Protein AF-A0A914BVE3-F1 (afdb_monomer_lite)

Radius of gyration: 14.58 Å; chains: 1; bounding box: 36×38×39 Å

Organism: NCBI:txid290746

Foldseek 3Di:
DDADDPVPDDDQPLPDAPVQQCVVCVVVVNHAFAADDQDVVLDWFKWFLDDPVRFTKGWKWKAFAPCVVFTTGIHIAGEDAVHQAWEDAPVVQCSHPNPDDDRPQWGWMDISDNPLTGIYGQDDDNQNRHTYDYNNSLVSQQWDWADCDPVRRMIITGHD

Secondary structure (DSSP, 8-state):
-PPPPGGG-----TT--HHHHHHHHHHHT--TT-B----SS---EEEEEETTTTEEEEEEEEEETT-TTS-EEEEEEEEETT-SSEEE-HHHHHHHH-TTSPPPSEEEEEESSTT-EEEEEEP-GGGTT--EEEHHHHHHTTEEEEEEETTTTEEEEEE-

Sequence (160 aa):
MDALPAFKHDVMLTDITEEGLAQLGVLTDVQNLSPAIFESPCFPVSGVIYGPNNRLMICLNCQRAKKPTMPLVKVWFLVDTGSNCTFLAEHTMDSLFGSGNAPPSIVHIAIQNPTSVIECNLSHSHFAQANVLGMKALLDLEVSIEGINGKEKTFKLVNQ

pLDDT: mean 93.8, std 6.22, range [61.56, 98.62]

Structure (mmCIF, N/CA/C/O backbone):
data_AF-A0A914BVE3-F1
#
_entry.id   AF-A0A914BVE3-F1
#
loop_
_atom_site.group_PDB
_atom_site.id
_atom_site.type_symbol
_atom_site.label_atom_id
_atom_site.label_alt_id
_atom_site.label_comp_id
_atom_site.label_asym_id
_atom_site.label_entity_id
_atom_site.label_seq_id
_atom_site.pdbx_PDB_ins_code
_atom_site.Cartn_x
_atom_site.Cartn_y
_atom_site.Cartn_z
_atom_site.occupancy
_atom_site.B_iso_or_equiv
_atom_site.auth_seq_id
_atom_site.auth_comp_id
_atom_site.auth_asym_id
_atom_site.auth_atom_id
_atom_site.pdbx_PDB_model_num
ATOM 1 N N . MET A 1 1 ? 9.155 -23.408 8.409 1.00 61.56 1 MET A N 1
ATOM 2 C CA . MET A 1 1 ? 8.123 -23.125 7.393 1.00 61.56 1 MET A CA 1
ATOM 3 C C . MET A 1 1 ? 8.657 -21.983 6.567 1.00 61.56 1 MET A C 1
ATOM 5 O O . MET A 1 1 ? 9.075 -20.999 7.166 1.00 61.56 1 MET A O 1
ATOM 9 N N . ASP A 1 2 ? 8.692 -22.137 5.249 1.00 76.62 2 ASP A N 1
ATOM 10 C CA . ASP A 1 2 ? 9.191 -21.094 4.353 1.00 76.62 2 ASP A CA 1
ATOM 11 C C . ASP A 1 2 ? 8.034 -20.182 3.944 1.00 76.62 2 ASP A C 1
ATOM 13 O O . ASP A 1 2 ? 6.914 -20.654 3.730 1.00 76.62 2 ASP A O 1
ATOM 17 N N . ALA A 1 3 ? 8.294 -18.878 3.850 1.00 82.50 3 ALA A N 1
ATOM 18 C CA . ALA A 1 3 ? 7.312 -17.944 3.320 1.00 82.50 3 ALA A CA 1
ATOM 19 C C . ALA A 1 3 ? 7.015 -18.281 1.851 1.00 82.50 3 ALA A C 1
ATOM 21 O O . ALA A 1 3 ? 7.912 -18.641 1.084 1.00 82.50 3 ALA A O 1
ATOM 22 N N . LEU A 1 4 ? 5.749 -18.154 1.452 1.00 87.44 4 LEU A N 1
ATOM 23 C CA . LEU A 1 4 ? 5.350 -18.347 0.063 1.00 87.44 4 LEU A CA 1
ATOM 24 C C . LEU A 1 4 ? 6.092 -17.316 -0.816 1.00 87.44 4 LEU A C 1
ATOM 26 O O . LEU A 1 4 ? 6.160 -16.146 -0.444 1.00 87.44 4 LEU A O 1
ATOM 30 N N . PRO A 1 5 ? 6.675 -17.693 -1.965 1.00 89.75 5 PRO A N 1
ATOM 31 C CA . PRO A 1 5 ? 7.281 -16.710 -2.855 1.00 89.75 5 PRO A CA 1
ATOM 32 C C . PRO A 1 5 ? 6.200 -15.844 -3.521 1.00 89.75 5 PRO A C 1
ATOM 34 O O . PRO A 1 5 ? 5.062 -16.289 -3.695 1.00 89.75 5 PRO A O 1
ATOM 37 N N . ALA A 1 6 ? 6.557 -14.623 -3.931 1.00 91.38 6 ALA A N 1
ATOM 38 C CA . ALA A 1 6 ? 5.612 -13.645 -4.482 1.00 91.38 6 ALA A CA 1
ATOM 39 C C . ALA A 1 6 ? 4.777 -14.204 -5.648 1.00 91.38 6 ALA A C 1
ATOM 41 O O . ALA A 1 6 ? 3.559 -14.167 -5.584 1.00 91.38 6 ALA A O 1
ATOM 42 N N . PHE A 1 7 ? 5.406 -14.851 -6.636 1.00 90.00 7 PHE A N 1
ATOM 43 C CA . PHE A 1 7 ? 4.722 -15.398 -7.821 1.00 90.00 7 PHE A CA 1
ATOM 44 C C . PHE A 1 7 ? 3.710 -16.526 -7.537 1.00 90.00 7 PHE A C 1
ATOM 46 O O . PHE A 1 7 ? 2.981 -16.935 -8.438 1.00 90.00 7 PHE A O 1
ATOM 53 N N . LYS A 1 8 ? 3.699 -17.084 -6.318 1.00 91.38 8 LYS A N 1
ATOM 54 C CA . LYS A 1 8 ? 2.715 -18.089 -5.886 1.00 91.38 8 LYS A CA 1
ATOM 55 C C . LYS A 1 8 ? 1.604 -17.500 -5.015 1.00 91.38 8 LYS A C 1
ATOM 57 O O . LYS A 1 8 ? 0.695 -18.246 -4.663 1.00 91.38 8 LYS A O 1
ATOM 62 N N . HIS A 1 9 ? 1.680 -16.224 -4.637 1.00 90.44 9 HIS A N 1
ATOM 63 C CA . HIS A 1 9 ? 0.599 -15.577 -3.899 1.00 90.44 9 HIS A CA 1
ATOM 64 C C . HIS A 1 9 ? -0.605 -15.383 -4.814 1.00 90.44 9 HIS A C 1
ATOM 66 O O . HIS A 1 9 ? -0.478 -14.888 -5.926 1.00 90.44 9 HIS A O 1
ATOM 72 N N . ASP A 1 10 ? -1.786 -15.746 -4.339 1.00 90.38 10 ASP A N 1
ATOM 73 C CA . ASP A 1 10 ? -3.030 -15.448 -5.034 1.00 90.38 10 ASP A CA 1
ATOM 74 C C . ASP A 1 10 ? -4.075 -15.062 -3.994 1.00 90.38 10 ASP A C 1
ATOM 76 O O . ASP A 1 10 ? -4.692 -15.913 -3.350 1.00 90.38 10 ASP A O 1
ATOM 80 N N . VAL A 1 11 ? -4.189 -13.756 -3.759 1.00 87.81 11 VAL A N 1
ATOM 81 C CA . VAL A 1 11 ? -5.161 -13.198 -2.822 1.00 87.81 11 VAL A CA 1
ATOM 82 C C . VAL A 1 11 ? -6.422 -12.864 -3.607 1.00 87.81 11 VAL A C 1
ATOM 84 O O . VAL A 1 11 ? -6.379 -12.116 -4.582 1.00 87.81 11 VAL A O 1
ATOM 87 N N . MET A 1 12 ? -7.562 -13.403 -3.178 1.00 91.06 12 MET A N 1
ATOM 88 C CA . MET A 1 12 ? -8.850 -13.126 -3.813 1.00 91.06 12 MET A CA 1
ATOM 89 C C . MET A 1 12 ? -9.333 -11.712 -3.437 1.00 91.06 12 MET A C 1
ATOM 91 O O . MET A 1 12 ? -10.023 -11.529 -2.428 1.00 91.06 12 MET A O 1
ATOM 95 N N . LEU A 1 13 ? -8.943 -10.708 -4.232 1.00 89.50 13 LEU A N 1
ATOM 96 C CA . LEU A 1 13 ? -9.254 -9.283 -4.038 1.00 89.50 13 LEU A CA 1
ATOM 97 C C . LEU A 1 13 ? -9.992 -8.703 -5.248 1.00 89.50 13 LEU A C 1
ATOM 99 O O . LEU A 1 13 ? -9.570 -7.725 -5.858 1.00 89.50 13 LEU A O 1
ATOM 103 N N . THR A 1 14 ? -11.136 -9.292 -5.586 1.00 86.38 14 THR A N 1
ATOM 104 C CA . THR A 1 14 ? -11.976 -8.818 -6.697 1.00 86.38 14 THR A CA 1
ATOM 105 C C . THR A 1 14 ? -12.776 -7.556 -6.355 1.00 86.38 14 THR A C 1
ATOM 107 O O . THR A 1 14 ? -13.443 -6.998 -7.218 1.00 86.38 14 THR A O 1
ATOM 110 N N . ASP A 1 15 ? -12.765 -7.136 -5.088 1.00 88.62 15 ASP A N 1
ATOM 111 C CA . ASP A 1 15 ? -13.504 -5.989 -4.555 1.00 88.62 15 ASP A CA 1
ATOM 112 C C . ASP A 1 15 ? -12.679 -4.696 -4.472 1.00 88.62 15 ASP A C 1
ATOM 114 O O . ASP A 1 15 ? -13.245 -3.634 -4.218 1.00 88.62 15 ASP A O 1
ATOM 118 N N . ILE A 1 16 ? -11.363 -4.766 -4.695 1.00 91.62 16 ILE A N 1
ATOM 119 C CA . ILE A 1 16 ? -10.488 -3.593 -4.778 1.00 91.62 16 ILE A CA 1
ATOM 120 C C . ILE A 1 16 ? -10.211 -3.302 -6.251 1.00 91.62 16 ILE A C 1
ATOM 122 O O . ILE A 1 16 ? -9.344 -3.913 -6.874 1.00 91.62 16 ILE A O 1
ATOM 126 N N . THR A 1 17 ? -10.980 -2.369 -6.801 1.00 89.69 17 THR A N 1
ATOM 127 C CA . THR A 1 17 ? -10.907 -1.939 -8.202 1.00 89.69 17 THR A CA 1
ATOM 128 C C . THR A 1 17 ? -10.495 -0.475 -8.293 1.00 89.69 17 THR A C 1
ATOM 130 O O . THR A 1 17 ? -10.552 0.261 -7.306 1.00 89.69 17 THR A O 1
ATOM 133 N N . GLU A 1 18 ? -10.135 -0.011 -9.488 1.00 87.69 18 GLU A N 1
ATOM 134 C CA . GLU A 1 18 ? -9.854 1.412 -9.726 1.00 87.69 18 GLU A CA 1
ATOM 135 C C . GLU A 1 18 ? -11.050 2.310 -9.377 1.00 87.69 18 GLU A C 1
ATOM 137 O O . GLU A 1 18 ? -10.876 3.367 -8.770 1.00 87.69 18 GLU A O 1
ATOM 142 N N . GLU A 1 19 ? -12.271 1.863 -9.681 1.00 90.31 19 GLU A N 1
ATOM 143 C CA . GLU A 1 19 ? -13.495 2.566 -9.290 1.00 90.31 19 GLU A CA 1
ATOM 144 C C . GLU A 1 19 ? -13.642 2.625 -7.763 1.00 90.31 19 GLU A C 1
ATOM 146 O O . GLU A 1 19 ? -13.931 3.687 -7.210 1.00 90.31 19 GLU A O 1
ATOM 151 N N . GLY A 1 20 ? -13.378 1.515 -7.064 1.00 91.81 20 GLY A N 1
ATOM 152 C CA . GLY A 1 20 ? -13.388 1.474 -5.602 1.00 91.81 20 GLY A CA 1
ATOM 153 C C . GLY A 1 20 ? -12.351 2.417 -4.985 1.00 91.81 20 GLY A C 1
ATOM 154 O O . GLY A 1 20 ? -12.658 3.147 -4.045 1.00 91.81 20 GLY A O 1
ATOM 155 N N . LEU A 1 21 ? -11.141 2.479 -5.550 1.00 91.81 21 LEU A N 1
ATOM 156 C CA . LEU A 1 21 ? -10.101 3.420 -5.121 1.00 91.81 21 LEU A CA 1
ATOM 157 C C . LEU A 1 21 ? -10.498 4.881 -5.383 1.00 91.81 21 LEU A C 1
ATOM 159 O O . LEU A 1 21 ? -10.219 5.747 -4.553 1.00 91.81 21 LEU A O 1
ATOM 163 N N . ALA A 1 22 ? -11.179 5.169 -6.494 1.00 91.75 22 ALA A N 1
ATOM 164 C CA . ALA A 1 22 ? -11.701 6.503 -6.778 1.00 91.75 22 ALA A CA 1
ATOM 165 C C . ALA A 1 22 ? -12.790 6.914 -5.770 1.00 91.75 22 ALA A C 1
ATOM 167 O O . ALA A 1 22 ? -12.738 8.013 -5.217 1.00 91.75 22 ALA A O 1
ATOM 168 N N . GLN A 1 23 ? -13.734 6.017 -5.468 1.00 93.81 23 GLN A N 1
ATOM 169 C CA . GLN A 1 23 ? -14.769 6.244 -4.453 1.00 93.81 23 GLN A CA 1
ATOM 170 C C . GLN A 1 23 ? -14.167 6.432 -3.054 1.00 93.81 23 GLN A C 1
ATOM 172 O O . GLN A 1 23 ? -14.587 7.322 -2.313 1.00 93.81 23 GLN A O 1
ATOM 177 N N . LEU A 1 24 ? -13.160 5.628 -2.702 1.00 94.25 24 LEU A N 1
ATOM 178 C CA . LEU A 1 24 ? -12.403 5.774 -1.461 1.00 94.25 24 LEU A CA 1
ATOM 179 C C . LEU A 1 24 ? -11.734 7.148 -1.372 1.00 94.25 24 LEU A C 1
ATOM 181 O O . LEU A 1 24 ? -11.771 7.782 -0.317 1.00 94.25 24 LEU A O 1
ATOM 185 N N . GLY A 1 25 ? -11.181 7.634 -2.485 1.00 93.62 25 GLY A N 1
ATOM 186 C CA . GLY A 1 25 ? -10.587 8.962 -2.553 1.00 93.62 25 GLY A CA 1
ATOM 187 C C . GLY A 1 25 ? -11.593 10.083 -2.310 1.00 93.62 25 GLY A C 1
ATOM 188 O O . GLY A 1 25 ? -11.289 11.004 -1.561 1.00 93.62 25 GLY A O 1
ATOM 189 N N . VAL A 1 26 ? -12.812 9.973 -2.847 1.00 93.94 26 VAL A N 1
ATOM 190 C CA . VAL A 1 26 ? -13.901 10.927 -2.560 1.00 93.94 26 VAL A CA 1
ATOM 191 C C . VAL A 1 26 ? -14.318 10.873 -1.089 1.00 93.94 26 VAL A C 1
ATOM 193 O O . VAL A 1 26 ? -14.507 11.911 -0.465 1.00 93.94 26 VAL A O 1
ATOM 196 N N . LEU A 1 27 ? -14.446 9.671 -0.518 1.00 92.94 27 LEU A N 1
ATOM 197 C CA . LEU A 1 27 ? -14.868 9.484 0.874 1.00 92.94 27 LEU A CA 1
ATOM 198 C C . LEU A 1 27 ? -13.869 10.074 1.880 1.00 92.94 27 LEU A C 1
ATOM 200 O O . LEU A 1 27 ? -14.266 10.546 2.942 1.00 92.94 27 LEU A O 1
ATOM 204 N N . THR A 1 28 ? -12.580 9.993 1.563 1.00 94.06 28 THR A N 1
ATOM 205 C CA . THR A 1 28 ? -11.484 10.367 2.469 1.00 94.06 28 THR A CA 1
ATOM 206 C C . THR A 1 28 ? -10.874 11.728 2.162 1.00 94.06 28 THR A C 1
ATOM 208 O O . THR A 1 28 ? -10.030 12.177 2.930 1.00 94.06 28 THR A O 1
ATOM 211 N N . ASP A 1 29 ? -11.286 12.368 1.065 1.00 95.88 29 ASP A N 1
ATOM 212 C CA . ASP A 1 29 ? -10.631 13.551 0.490 1.00 95.88 29 ASP A CA 1
ATOM 213 C C . ASP A 1 29 ? -9.140 13.309 0.166 1.00 95.88 29 ASP A C 1
ATOM 215 O O . ASP A 1 29 ? -8.288 14.193 0.253 1.00 95.88 29 ASP A O 1
ATOM 219 N N . VAL A 1 30 ? -8.798 12.064 -0.191 1.00 95.56 30 VAL A N 1
ATOM 220 C CA . VAL A 1 30 ? -7.431 11.640 -0.520 1.00 95.56 30 VAL A CA 1
ATOM 221 C C . VAL A 1 30 ? -7.427 10.816 -1.802 1.00 95.56 30 VAL A C 1
ATOM 223 O O . VAL A 1 30 ? -7.582 9.592 -1.800 1.00 95.56 30 VAL A O 1
ATOM 226 N N . GLN A 1 31 ? -7.213 11.494 -2.924 1.00 96.19 31 GLN A N 1
ATOM 227 C CA . GLN A 1 31 ? -7.170 10.858 -4.235 1.00 96.19 31 GLN A CA 1
ATOM 228 C C . GLN A 1 31 ? -5.957 9.918 -4.376 1.00 96.19 31 GLN A C 1
ATOM 230 O O . GLN A 1 31 ? -4.820 10.290 -4.084 1.00 96.19 31 GLN A O 1
ATOM 235 N N . ASN A 1 32 ? -6.195 8.697 -4.867 1.00 96.75 32 ASN A N 1
ATOM 236 C CA . ASN A 1 32 ? -5.120 7.759 -5.194 1.00 96.75 32 ASN A CA 1
ATOM 237 C C . ASN A 1 32 ? -4.205 8.337 -6.288 1.00 96.75 32 ASN A C 1
ATOM 239 O O . ASN A 1 32 ? -4.684 8.943 -7.244 1.00 96.75 32 ASN A O 1
ATOM 243 N N . LEU A 1 33 ? -2.899 8.113 -6.157 1.00 96.50 33 LEU A N 1
ATOM 244 C CA . LEU A 1 33 ? -1.831 8.586 -7.047 1.00 96.50 33 LEU A CA 1
ATOM 245 C C . LEU A 1 33 ? -1.699 10.112 -7.162 1.00 96.50 33 LEU A C 1
ATOM 247 O O . LEU A 1 33 ? -0.988 10.606 -8.039 1.00 96.50 33 LEU A O 1
ATOM 251 N N . SER A 1 34 ? -2.326 10.881 -6.268 1.00 96.81 34 SER A N 1
ATOM 252 C CA . SER A 1 34 ? -2.123 12.329 -6.223 1.00 96.81 34 SER A CA 1
ATOM 253 C C . SER A 1 34 ? -0.693 12.676 -5.784 1.00 96.81 34 SER A C 1
ATOM 255 O O . SER A 1 34 ? -0.058 11.878 -5.086 1.00 96.81 34 SER A O 1
ATOM 257 N N . PRO A 1 35 ? -0.187 13.884 -6.095 1.00 97.50 35 PRO A N 1
ATOM 258 C CA . PRO A 1 35 ? 1.080 14.361 -5.551 1.00 97.50 35 PRO A CA 1
ATOM 259 C C . PRO A 1 35 ? 1.118 14.289 -4.019 1.00 97.50 35 PRO A C 1
ATOM 261 O O . PRO A 1 35 ? 0.102 14.489 -3.345 1.00 97.50 35 PRO A O 1
ATOM 264 N N . ALA A 1 36 ? 2.299 14.027 -3.468 1.00 97.25 36 ALA A N 1
ATOM 265 C CA . ALA A 1 36 ? 2.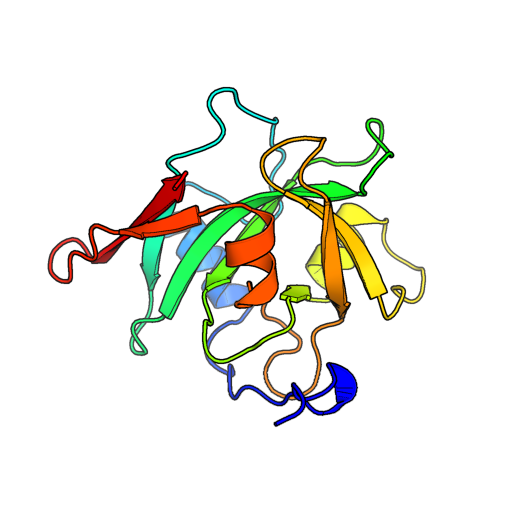539 14.023 -2.031 1.00 97.25 36 ALA A CA 1
ATOM 266 C C . ALA A 1 36 ? 3.884 14.671 -1.675 1.00 97.25 36 ALA A C 1
ATOM 268 O O . ALA A 1 36 ? 4.662 15.073 -2.543 1.00 97.25 36 ALA A O 1
ATOM 269 N N . ILE A 1 37 ? 4.154 14.740 -0.371 1.00 96.38 37 ILE A N 1
ATOM 270 C CA . ILE A 1 37 ? 5.449 15.077 0.227 1.00 96.38 37 ILE A CA 1
ATOM 271 C C . ILE A 1 37 ? 5.765 14.059 1.329 1.00 96.38 37 ILE A C 1
ATOM 273 O O . ILE A 1 37 ? 4.850 13.459 1.888 1.00 96.38 37 ILE A O 1
ATOM 277 N N . PHE A 1 38 ? 7.042 13.858 1.656 1.00 96.25 38 PHE A N 1
ATOM 278 C CA . PHE A 1 38 ? 7.391 13.163 2.897 1.00 96.25 38 PHE A CA 1
ATOM 279 C C . PHE A 1 38 ? 7.189 14.109 4.084 1.00 96.25 38 PHE A C 1
ATOM 281 O O . PHE A 1 38 ? 7.642 15.253 4.051 1.00 96.25 38 PHE A O 1
ATOM 288 N N . GLU A 1 39 ? 6.510 13.623 5.119 1.00 9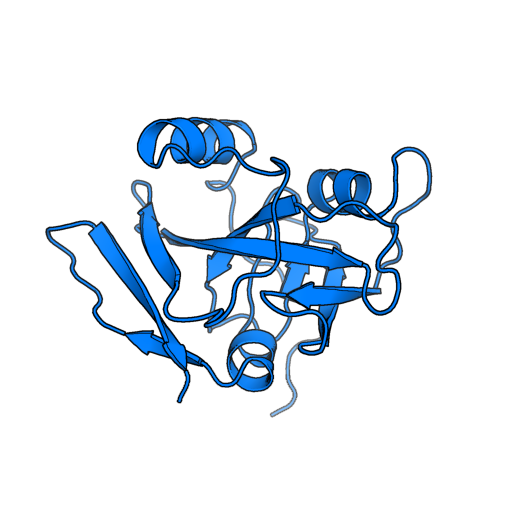2.56 39 GLU A N 1
ATOM 289 C CA . GLU A 1 39 ? 6.185 14.383 6.328 1.00 92.56 39 GLU A CA 1
ATOM 290 C C . GLU A 1 39 ? 7.094 13.960 7.491 1.00 92.56 39 GLU A C 1
ATOM 292 O O . GLU A 1 39 ? 7.649 12.859 7.503 1.00 92.56 39 GLU A O 1
ATOM 297 N N . SER A 1 40 ? 7.272 14.847 8.472 1.00 92.75 40 SER A N 1
ATOM 298 C CA . SER A 1 40 ? 7.996 14.551 9.711 1.00 92.75 40 SER A CA 1
ATOM 299 C C . SER A 1 40 ? 7.221 15.128 10.904 1.00 92.75 40 SER A C 1
ATOM 301 O O . SER A 1 40 ? 7.077 16.352 10.977 1.00 92.75 40 SER A O 1
ATOM 303 N N . PRO A 1 41 ? 6.710 14.288 11.826 1.00 92.88 41 PRO A N 1
ATOM 304 C CA . PRO A 1 41 ? 6.836 12.827 11.841 1.00 92.88 41 PRO A CA 1
ATOM 305 C C . PRO A 1 41 ? 6.022 12.157 10.717 1.00 92.88 41 PRO A C 1
ATOM 307 O O . PRO A 1 41 ? 4.992 12.674 10.302 1.00 92.88 41 PRO A O 1
ATOM 310 N N . CYS A 1 42 ? 6.491 11.005 10.222 1.00 94.81 42 CYS A N 1
ATOM 311 C CA . CYS A 1 42 ? 5.841 10.281 9.117 1.00 94.81 42 CYS A CA 1
ATOM 312 C C . CYS A 1 42 ? 4.745 9.289 9.565 1.00 94.81 42 CYS A C 1
ATOM 314 O O . CYS A 1 42 ? 3.992 8.777 8.740 1.00 94.81 42 CYS A O 1
ATOM 316 N N . PHE A 1 43 ? 4.633 9.057 10.876 1.00 97.25 43 PHE A N 1
ATOM 317 C CA . PHE A 1 43 ? 3.588 8.280 11.544 1.00 97.25 43 PHE A CA 1
ATOM 318 C C . PHE A 1 43 ? 3.131 9.036 12.808 1.00 97.25 43 PHE A C 1
ATOM 320 O O . PHE A 1 43 ? 3.912 9.819 13.357 1.00 97.25 43 PHE A O 1
ATOM 327 N N . PRO A 1 44 ? 1.897 8.825 13.305 1.00 97.75 44 PRO A N 1
ATOM 328 C CA . PRO A 1 44 ? 0.920 7.829 12.864 1.00 97.75 44 PRO A CA 1
ATOM 329 C C . PRO A 1 44 ? 0.208 8.203 11.561 1.00 97.75 44 PRO A C 1
ATOM 331 O O . PRO A 1 44 ? -0.029 9.376 11.286 1.00 97.75 44 PRO A O 1
ATOM 334 N N . VAL A 1 45 ? -0.209 7.192 10.797 1.00 97.94 45 VAL A N 1
ATOM 335 C CA . VAL A 1 45 ? -1.036 7.368 9.592 1.00 97.94 45 VAL A CA 1
ATOM 336 C C . VAL A 1 45 ? -2.408 6.760 9.840 1.00 97.94 45 VAL A C 1
ATOM 338 O O . VAL A 1 45 ? -2.515 5.626 10.306 1.00 97.94 45 VAL A O 1
ATOM 341 N N . SER A 1 46 ? -3.465 7.515 9.537 1.00 97.69 46 SER A N 1
ATOM 342 C CA . SER A 1 46 ? -4.841 7.033 9.681 1.00 97.69 46 SER A CA 1
ATOM 343 C C . SER A 1 46 ? -5.258 6.212 8.463 1.00 97.69 46 SER A C 1
ATOM 345 O O . SER A 1 46 ? -5.055 6.628 7.324 1.00 97.69 46 SER A O 1
ATOM 347 N N . GLY A 1 47 ? -5.852 5.053 8.720 1.00 98.25 47 GLY A N 1
ATOM 348 C CA . GLY A 1 47 ? -6.476 4.190 7.728 1.00 98.25 47 GLY A CA 1
ATOM 349 C C . GLY A 1 47 ? -7.983 4.079 7.947 1.00 98.25 47 GLY A C 1
ATOM 350 O O . GLY A 1 47 ? -8.528 4.509 8.969 1.00 98.25 47 GLY A O 1
ATOM 351 N N . VAL A 1 48 ? -8.660 3.477 6.976 1.00 98.19 48 VAL A N 1
ATOM 352 C CA . VAL A 1 48 ? -10.115 3.299 6.961 1.00 98.19 48 VAL A CA 1
ATOM 353 C C . VAL A 1 48 ? -10.489 1.841 6.731 1.00 98.19 48 VAL A C 1
ATOM 355 O O . VAL A 1 48 ? -9.824 1.112 5.999 1.00 98.19 48 VAL A O 1
ATOM 358 N N . ILE A 1 49 ? -11.577 1.409 7.358 1.00 98.00 49 ILE A N 1
ATOM 359 C CA . ILE A 1 49 ? -12.186 0.096 7.154 1.00 98.00 49 ILE A CA 1
ATOM 360 C C . ILE A 1 49 ? -13.215 0.250 6.032 1.00 98.00 49 ILE A C 1
ATOM 362 O O . ILE A 1 49 ? -14.319 0.747 6.255 1.00 98.00 49 ILE A O 1
ATOM 366 N N . TYR A 1 50 ? -12.840 -0.142 4.818 1.00 96.06 50 TYR A N 1
ATOM 367 C CA . TYR A 1 50 ? -13.569 0.175 3.596 1.00 96.06 50 TYR A CA 1
ATOM 368 C C . TYR A 1 50 ? -14.374 -1.005 3.041 1.00 96.06 50 TYR A C 1
ATOM 370 O O . TYR A 1 50 ? -13.950 -2.163 3.078 1.00 96.06 50 TYR A O 1
ATOM 378 N N . GLY A 1 51 ? -15.531 -0.674 2.465 1.00 93.19 51 GLY A N 1
ATOM 379 C CA . GLY A 1 51 ? -16.360 -1.599 1.703 1.00 93.19 51 GLY A CA 1
ATOM 380 C C . GLY A 1 51 ? -17.065 -2.679 2.538 1.00 93.19 51 GLY A C 1
ATOM 381 O O . GLY A 1 51 ? -16.874 -2.791 3.752 1.00 93.19 51 GLY A O 1
ATOM 382 N N . PRO A 1 52 ? -17.897 -3.508 1.885 1.00 92.12 52 PRO A N 1
ATOM 383 C CA . PRO A 1 52 ? -18.670 -4.561 2.550 1.00 92.12 52 PRO A CA 1
ATOM 384 C C . PRO A 1 52 ? -17.786 -5.659 3.158 1.00 92.12 52 PRO A C 1
ATOM 386 O O . PRO A 1 52 ? -18.160 -6.266 4.160 1.00 92.12 52 PRO A O 1
ATOM 389 N N . ASN A 1 53 ? -16.590 -5.868 2.602 1.00 94.25 53 ASN A N 1
ATOM 390 C CA . ASN A 1 53 ? -15.618 -6.844 3.094 1.00 94.25 53 ASN A CA 1
ATOM 391 C C . ASN A 1 53 ? -14.719 -6.298 4.219 1.00 94.25 53 ASN A C 1
ATOM 393 O O . ASN A 1 53 ? -13.802 -6.992 4.647 1.00 94.25 53 ASN A O 1
ATOM 397 N N . ASN A 1 54 ? -14.986 -5.081 4.721 1.00 95.69 54 ASN A N 1
ATOM 398 C CA . ASN A 1 54 ? -14.269 -4.443 5.833 1.00 95.69 54 ASN A CA 1
ATOM 399 C C . ASN A 1 54 ? -12.740 -4.441 5.647 1.00 95.69 54 ASN A C 1
ATOM 401 O O . ASN A 1 54 ? -11.982 -4.781 6.556 1.00 95.69 54 ASN A O 1
ATOM 405 N N . ARG A 1 55 ? -12.291 -4.072 4.447 1.00 96.44 55 ARG A N 1
ATOM 406 C CA . ARG A 1 55 ? -10.880 -4.055 4.061 1.00 96.44 55 ARG A CA 1
ATOM 407 C C . ARG A 1 55 ? -10.140 -2.945 4.805 1.00 96.44 55 ARG A C 1
ATOM 409 O O . ARG A 1 55 ? -10.593 -1.803 4.802 1.00 96.44 55 ARG A O 1
ATOM 416 N N . LEU A 1 56 ? -9.007 -3.261 5.430 1.00 98.19 56 LEU A N 1
ATOM 417 C CA . LEU A 1 56 ? -8.144 -2.259 6.060 1.00 98.19 56 LEU A CA 1
ATOM 418 C C . LEU A 1 56 ? -7.364 -1.520 4.972 1.00 98.19 56 LEU A C 1
ATOM 420 O O . LEU A 1 56 ? -6.367 -2.030 4.473 1.00 98.19 56 LEU A O 1
ATOM 424 N N . MET A 1 57 ? -7.826 -0.336 4.590 1.00 98.31 57 MET A N 1
ATOM 425 C CA . MET A 1 57 ? -7.184 0.488 3.572 1.00 98.31 57 MET A CA 1
ATOM 426 C C . MET A 1 57 ? -6.361 1.591 4.228 1.00 98.31 57 MET A C 1
ATOM 428 O O . MET A 1 57 ? -6.834 2.258 5.151 1.00 98.31 57 MET A O 1
ATOM 432 N N . ILE A 1 58 ? -5.148 1.830 3.736 1.00 98.56 58 ILE A N 1
ATOM 433 C CA . ILE A 1 58 ? -4.310 2.938 4.197 1.00 98.56 58 ILE A CA 1
ATOM 434 C C . ILE A 1 58 ? -3.620 3.656 3.045 1.00 98.56 58 ILE A C 1
ATOM 436 O O . ILE A 1 58 ? -3.162 3.026 2.096 1.00 98.56 58 ILE A O 1
ATOM 440 N N . CYS A 1 59 ? -3.547 4.982 3.134 1.00 98.25 59 CYS A N 1
ATOM 441 C CA . CYS A 1 59 ? -2.879 5.809 2.143 1.00 98.25 59 CYS A CA 1
ATOM 442 C C . CYS A 1 59 ? -1.465 6.149 2.607 1.00 98.25 59 CYS A C 1
ATOM 444 O O . CYS A 1 59 ? -1.292 6.824 3.622 1.00 98.25 59 CYS A O 1
ATOM 446 N N . LEU A 1 60 ? -0.454 5.722 1.852 1.00 98.56 60 LEU A N 1
ATOM 447 C CA . LEU A 1 60 ? 0.950 5.973 2.162 1.00 98.56 60 LEU A CA 1
ATOM 448 C C . LEU A 1 60 ? 1.629 6.776 1.055 1.00 98.56 60 LEU A C 1
ATOM 450 O O . LEU A 1 60 ? 1.368 6.579 -0.130 1.00 98.56 60 LEU A O 1
ATOM 454 N N . ASN A 1 61 ? 2.529 7.673 1.444 1.00 98.38 61 ASN A N 1
ATOM 455 C CA . ASN A 1 61 ? 3.325 8.449 0.498 1.00 98.38 61 ASN A CA 1
ATOM 456 C C . ASN A 1 61 ? 4.465 7.574 -0.047 1.00 98.38 61 ASN A C 1
ATOM 458 O O . ASN A 1 61 ? 5.240 7.023 0.732 1.00 98.38 61 ASN A O 1
ATOM 462 N N . CYS A 1 62 ? 4.571 7.437 -1.366 1.00 98.44 62 CYS A N 1
ATOM 463 C CA . CYS A 1 62 ? 5.493 6.517 -2.027 1.00 98.44 62 CYS A CA 1
ATOM 464 C C . CYS A 1 62 ? 6.345 7.235 -3.076 1.00 98.44 62 CYS A C 1
ATOM 466 O O . CYS A 1 62 ? 5.840 8.043 -3.854 1.00 98.44 62 CYS A O 1
ATOM 468 N N . GLN A 1 63 ? 7.630 6.892 -3.139 1.00 97.25 63 GLN A N 1
ATOM 469 C CA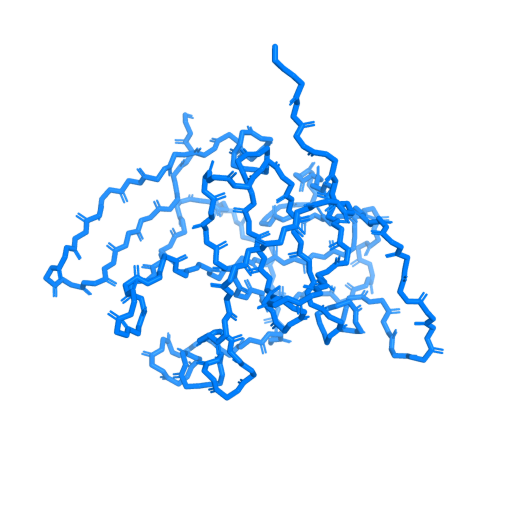 . GLN A 1 63 ? 8.557 7.346 -4.177 1.00 97.25 63 GLN A CA 1
ATOM 470 C C . GLN A 1 63 ? 9.484 6.201 -4.581 1.00 97.25 63 GLN A C 1
ATOM 472 O O . GLN A 1 63 ? 9.843 5.356 -3.762 1.00 97.25 63 GLN A O 1
ATOM 477 N N . ARG A 1 64 ? 9.957 6.186 -5.829 1.00 95.50 64 ARG A N 1
ATOM 478 C CA . ARG A 1 64 ? 11.044 5.282 -6.225 1.00 95.50 64 ARG A CA 1
ATOM 479 C C . ARG A 1 64 ? 12.269 5.484 -5.319 1.00 95.50 64 ARG A C 1
ATOM 481 O O . ARG A 1 64 ? 12.821 6.584 -5.240 1.00 95.50 64 ARG A O 1
ATOM 488 N N . ALA A 1 65 ? 12.736 4.413 -4.676 1.00 95.06 65 ALA A N 1
ATOM 489 C CA . ALA A 1 65 ? 13.838 4.498 -3.723 1.00 95.06 65 ALA A CA 1
ATOM 490 C C . ALA A 1 65 ? 15.120 5.051 -4.370 1.00 95.06 65 ALA A C 1
ATOM 492 O O . ALA A 1 65 ? 15.458 4.721 -5.512 1.00 95.06 65 ALA A O 1
ATOM 493 N N . LYS A 1 66 ? 15.860 5.881 -3.619 1.00 89.81 66 LYS A N 1
ATOM 494 C CA . LYS A 1 66 ? 17.132 6.508 -4.040 1.00 89.81 66 LYS A CA 1
ATOM 495 C C . LYS A 1 66 ? 17.022 7.362 -5.319 1.00 89.81 66 LYS A C 1
ATOM 497 O O . LYS A 1 66 ? 18.030 7.611 -5.983 1.00 89.81 66 LYS A O 1
ATOM 502 N N . LYS A 1 67 ? 15.812 7.803 -5.686 1.00 91.19 67 LYS A N 1
ATOM 503 C CA . LYS A 1 67 ? 15.535 8.643 -6.862 1.00 91.19 67 LYS A CA 1
ATOM 504 C C . LYS A 1 67 ? 14.657 9.847 -6.472 1.00 91.19 67 LYS A C 1
ATOM 506 O O . LYS A 1 67 ? 13.501 9.904 -6.877 1.00 91.19 67 LYS A O 1
ATOM 511 N N . PRO A 1 68 ? 15.206 10.830 -5.730 1.00 88.19 68 PRO A N 1
ATOM 512 C CA . PRO A 1 68 ? 14.434 11.943 -5.158 1.00 88.19 68 PRO A CA 1
ATOM 513 C C . PRO A 1 68 ? 13.798 12.878 -6.198 1.00 88.19 68 PRO A C 1
ATOM 515 O O . PRO A 1 68 ? 12.917 13.658 -5.860 1.00 88.19 68 PRO A O 1
ATOM 518 N N . THR A 1 69 ? 14.237 12.810 -7.456 1.00 88.75 69 THR A N 1
ATOM 519 C CA . THR A 1 69 ? 13.693 13.591 -8.576 1.00 88.75 69 THR A CA 1
ATOM 520 C C . THR A 1 69 ? 12.478 12.938 -9.241 1.00 88.75 69 THR A C 1
ATOM 522 O O . THR A 1 69 ? 11.898 13.533 -10.143 1.00 88.75 69 THR A O 1
ATOM 525 N N . MET A 1 70 ? 12.135 11.699 -8.872 1.00 90.62 70 MET A N 1
ATOM 526 C CA . MET A 1 70 ? 10.971 10.990 -9.412 1.00 90.62 70 MET A CA 1
ATOM 527 C C . MET A 1 70 ? 9.696 11.388 -8.659 1.00 90.62 70 MET A C 1
ATOM 529 O O . MET A 1 70 ? 9.796 11.845 -7.515 1.00 90.62 70 MET A O 1
ATOM 533 N N . PRO A 1 71 ? 8.508 11.187 -9.261 1.00 92.88 71 PRO A N 1
ATOM 534 C CA . PRO A 1 71 ? 7.242 11.493 -8.612 1.00 92.88 71 PRO A CA 1
ATOM 535 C C . PRO A 1 71 ? 7.135 10.849 -7.231 1.00 92.88 71 PRO A C 1
ATOM 537 O O . PRO A 1 71 ? 7.503 9.688 -7.032 1.00 92.88 71 PRO A O 1
ATOM 540 N N . LEU A 1 72 ? 6.626 11.635 -6.288 1.00 97.19 72 LEU A N 1
ATOM 541 C CA . LEU A 1 72 ? 6.230 11.185 -4.967 1.00 97.19 72 LEU A CA 1
ATOM 542 C C . LEU A 1 72 ? 4.710 11.303 -4.901 1.00 97.19 72 LEU A C 1
ATOM 544 O O . LEU A 1 72 ? 4.160 12.392 -5.079 1.00 97.19 72 LEU A O 1
ATOM 548 N N . VAL A 1 73 ? 4.043 10.170 -4.712 1.00 97.94 73 VAL A N 1
ATOM 549 C CA . VAL A 1 73 ? 2.592 10.048 -4.878 1.00 97.94 73 VAL A CA 1
ATOM 550 C C . VAL A 1 73 ? 1.946 9.362 -3.684 1.00 97.94 73 VAL A C 1
ATOM 552 O O . VAL A 1 73 ? 2.577 8.573 -2.982 1.00 97.94 73 VAL A O 1
ATOM 555 N N . LYS A 1 74 ? 0.673 9.665 -3.450 1.00 98.31 74 LYS A N 1
ATOM 556 C CA . LYS A 1 74 ? -0.174 8.974 -2.477 1.00 98.31 74 LYS A CA 1
ATOM 557 C C . LYS A 1 74 ? -0.620 7.633 -3.046 1.00 98.31 74 LYS A C 1
ATOM 559 O O . LYS A 1 74 ? -1.149 7.595 -4.147 1.00 98.31 74 LYS A O 1
ATOM 564 N N . VAL A 1 75 ? -0.432 6.539 -2.320 1.00 98.38 75 VAL A N 1
ATOM 565 C CA . VAL A 1 75 ? -0.833 5.199 -2.766 1.00 98.38 75 VAL A CA 1
ATOM 566 C C . VAL A 1 75 ? -1.715 4.566 -1.704 1.00 98.38 75 VAL A C 1
ATOM 568 O O . VAL A 1 75 ? -1.303 4.419 -0.553 1.00 98.38 75 VAL A O 1
ATOM 571 N N . TRP A 1 76 ? -2.925 4.178 -2.096 1.00 98.38 76 TRP A N 1
ATOM 572 C CA . TRP A 1 76 ? -3.800 3.366 -1.259 1.00 98.38 76 TRP A CA 1
ATOM 573 C C . TRP A 1 76 ? -3.386 1.898 -1.315 1.00 98.38 76 TRP A C 1
ATOM 575 O O . TRP A 1 76 ? -3.319 1.312 -2.395 1.00 98.38 76 TRP A O 1
ATOM 585 N N . PHE A 1 77 ? -3.163 1.310 -0.142 1.00 98.44 77 PHE A N 1
ATOM 586 C CA . PHE A 1 77 ? -2.862 -0.102 0.060 1.00 98.44 77 PHE A CA 1
ATOM 587 C C . PHE A 1 77 ? -3.964 -0.784 0.861 1.00 98.44 77 PHE A C 1
ATOM 589 O O . PHE A 1 77 ? -4.460 -0.222 1.838 1.00 98.44 77 PHE A O 1
ATOM 596 N N . LEU A 1 78 ? -4.265 -2.031 0.507 1.00 98.25 78 LEU A N 1
ATOM 597 C CA . LEU A 1 78 ? -4.854 -2.985 1.438 1.00 98.25 78 LEU A CA 1
ATOM 598 C C . LEU A 1 78 ? -3.768 -3.465 2.406 1.00 98.25 78 LEU A C 1
ATOM 600 O O . LEU A 1 78 ? -2.748 -3.987 1.967 1.00 98.25 78 LEU A O 1
ATOM 604 N N . VAL A 1 79 ? -3.997 -3.344 3.710 1.00 98.31 79 VAL A N 1
ATOM 605 C CA . VAL A 1 79 ? -3.145 -3.959 4.733 1.00 98.31 79 VAL A CA 1
ATOM 606 C C . VAL A 1 79 ? -3.517 -5.434 4.861 1.00 98.31 79 VAL A C 1
ATOM 608 O O . VAL A 1 79 ? -4.632 -5.757 5.274 1.00 98.31 79 VAL A O 1
ATOM 611 N N . ASP A 1 80 ? -2.587 -6.325 4.517 1.00 96.75 80 ASP A N 1
ATOM 612 C CA . ASP A 1 80 ? -2.793 -7.773 4.561 1.00 96.75 80 ASP A CA 1
ATOM 613 C C . ASP A 1 80 ? -1.643 -8.470 5.296 1.00 96.75 80 ASP A C 1
ATOM 615 O O . ASP A 1 80 ? -0.587 -8.762 4.736 1.00 96.75 80 ASP A O 1
ATOM 619 N N . THR A 1 81 ? -1.867 -8.774 6.574 1.00 95.44 81 THR A N 1
ATOM 620 C CA . THR A 1 81 ? -0.897 -9.493 7.411 1.00 95.44 81 THR A CA 1
ATOM 621 C C . THR A 1 81 ? -0.771 -10.975 7.046 1.00 95.44 81 THR A C 1
ATOM 623 O O . THR A 1 81 ? 0.171 -11.627 7.496 1.00 95.44 81 THR A O 1
ATOM 626 N N . GLY A 1 82 ? -1.683 -11.518 6.227 1.00 93.19 82 GLY A N 1
ATOM 627 C CA . GLY A 1 82 ? -1.597 -12.875 5.686 1.00 93.19 82 GLY A CA 1
ATOM 628 C C . GLY A 1 82 ? -0.638 -12.995 4.498 1.00 93.19 82 GLY A C 1
ATOM 629 O O . GLY A 1 82 ? -0.141 -14.087 4.220 1.00 93.19 82 GLY A O 1
ATOM 630 N N . SER A 1 83 ? -0.333 -11.878 3.835 1.00 93.38 83 SER A N 1
ATOM 631 C CA . SER A 1 83 ? 0.636 -11.804 2.743 1.00 93.38 83 SER A CA 1
ATOM 632 C C . SER A 1 83 ? 2.004 -11.402 3.279 1.00 93.38 83 SER A C 1
ATOM 634 O O . SER A 1 83 ? 2.167 -10.335 3.861 1.00 93.38 83 SER A O 1
ATOM 636 N N . ASN A 1 84 ? 3.032 -12.227 3.068 1.00 93.88 84 ASN A N 1
ATOM 637 C CA . ASN A 1 84 ? 4.388 -11.858 3.494 1.00 93.88 84 ASN A CA 1
ATOM 638 C C . ASN A 1 84 ? 4.989 -10.755 2.603 1.00 93.88 84 ASN A C 1
ATOM 640 O O . ASN A 1 84 ? 5.783 -9.942 3.070 1.00 93.88 84 ASN A O 1
ATOM 644 N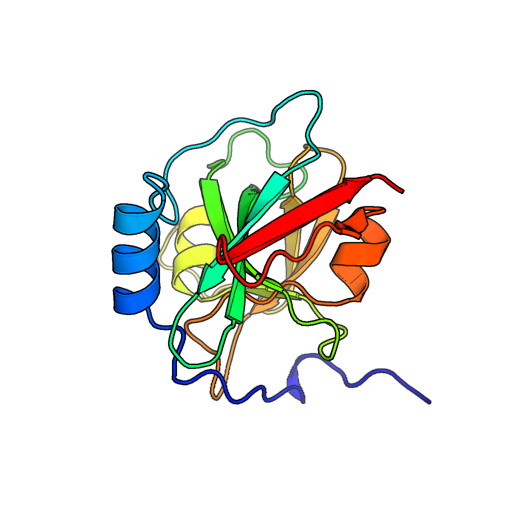 N . CYS A 1 85 ? 4.615 -10.730 1.324 1.00 96.69 85 CYS A N 1
ATOM 645 C CA . CYS A 1 85 ? 5.136 -9.802 0.324 1.00 96.69 85 CYS A CA 1
ATOM 646 C C . CYS A 1 85 ? 4.231 -8.575 0.150 1.00 96.69 85 CYS A C 1
ATOM 648 O O . CYS A 1 85 ? 3.017 -8.655 0.328 1.00 96.69 85 CYS A O 1
ATOM 650 N N . THR A 1 86 ? 4.831 -7.456 -0.258 1.00 98.19 86 THR A N 1
ATOM 651 C CA . THR A 1 86 ? 4.117 -6.243 -0.682 1.00 98.19 86 THR A CA 1
ATOM 652 C C . THR A 1 86 ? 4.002 -6.221 -2.197 1.00 98.19 86 THR A C 1
ATOM 654 O O . THR A 1 86 ? 4.940 -6.614 -2.900 1.00 98.19 86 THR A O 1
ATOM 657 N N . PHE A 1 87 ? 2.863 -5.749 -2.697 1.00 97.81 87 PHE A N 1
ATOM 658 C CA . PHE A 1 87 ? 2.534 -5.738 -4.115 1.00 97.81 87 PHE A CA 1
ATOM 659 C C . PHE A 1 87 ? 1.994 -4.382 -4.570 1.00 97.81 87 PHE A C 1
ATOM 661 O O . PHE A 1 87 ? 1.318 -3.684 -3.810 1.00 97.81 87 PHE A O 1
ATOM 668 N N . LEU A 1 88 ? 2.294 -4.021 -5.815 1.00 97.19 88 LEU A N 1
ATOM 669 C CA . LEU A 1 88 ? 1.834 -2.803 -6.471 1.00 97.19 88 LEU A CA 1
ATOM 670 C C . LEU A 1 88 ? 1.107 -3.138 -7.766 1.00 97.19 88 LEU A C 1
ATOM 672 O O . LEU A 1 88 ? 1.614 -3.894 -8.594 1.00 97.19 88 LEU A O 1
ATOM 676 N N . ALA A 1 89 ? -0.050 -2.518 -7.958 1.00 95.12 89 ALA A N 1
ATOM 677 C CA . ALA A 1 89 ? -0.791 -2.585 -9.204 1.00 95.12 89 ALA A CA 1
ATOM 678 C C . ALA A 1 89 ? -0.037 -1.877 -10.338 1.00 95.12 89 ALA A C 1
ATOM 680 O O . ALA A 1 89 ? 0.724 -0.930 -10.113 1.00 95.12 89 ALA A O 1
ATOM 681 N N . GLU A 1 90 ? -0.295 -2.303 -11.573 1.00 93.75 90 GLU A N 1
ATOM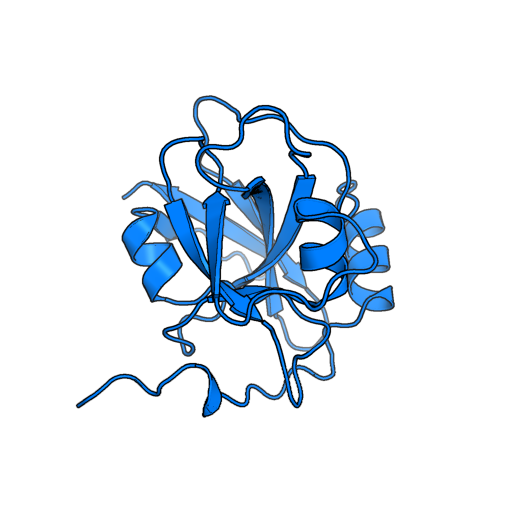 682 C CA . GLU A 1 90 ? 0.361 -1.774 -12.775 1.00 93.75 90 GLU A CA 1
ATOM 683 C C . GLU A 1 90 ? 0.226 -0.246 -12.899 1.00 93.75 90 GLU A C 1
ATOM 685 O O . GLU A 1 90 ? 1.227 0.443 -13.071 1.00 93.75 90 GLU A O 1
ATOM 690 N N . HIS A 1 91 ? -0.963 0.319 -12.657 1.00 92.38 91 HIS A N 1
ATOM 691 C CA . HIS A 1 91 ? -1.174 1.775 -12.705 1.00 92.38 91 HIS A CA 1
ATOM 692 C C . HIS A 1 91 ? -0.330 2.548 -11.669 1.00 92.38 91 HIS A C 1
ATOM 694 O O . HIS A 1 91 ? 0.053 3.705 -11.877 1.00 92.38 91 HIS A O 1
ATOM 700 N N . THR A 1 92 ? -0.029 1.918 -10.528 1.00 95.25 92 THR A N 1
ATOM 701 C CA . THR A 1 92 ? 0.814 2.514 -9.483 1.00 95.25 92 THR A CA 1
ATOM 702 C C . THR A 1 92 ? 2.279 2.467 -9.909 1.00 95.25 92 THR A C 1
ATOM 704 O O . THR A 1 92 ? 3.014 3.437 -9.716 1.00 95.25 92 THR A O 1
ATOM 707 N N . MET A 1 93 ? 2.693 1.379 -10.564 1.00 94.31 93 MET A N 1
ATOM 708 C CA . MET A 1 93 ? 4.015 1.267 -11.182 1.00 94.31 93 MET A CA 1
ATOM 709 C C . MET A 1 93 ? 4.205 2.328 -12.271 1.00 94.31 93 MET A C 1
ATOM 711 O O . MET A 1 93 ? 5.208 3.038 -12.249 1.00 94.31 93 MET A O 1
ATOM 715 N N . ASP A 1 94 ? 3.221 2.525 -13.146 1.00 93.12 94 ASP A N 1
ATOM 716 C CA . ASP A 1 94 ? 3.260 3.569 -14.176 1.00 93.12 94 ASP A CA 1
ATOM 717 C C . ASP A 1 94 ? 3.420 4.970 -13.575 1.00 93.12 94 ASP A C 1
ATOM 719 O O . ASP A 1 94 ? 4.216 5.775 -14.059 1.00 93.12 94 ASP A O 1
ATOM 723 N N . SER A 1 95 ? 2.731 5.253 -12.468 1.00 93.12 95 SER A N 1
ATOM 724 C CA . SER A 1 95 ? 2.839 6.544 -11.774 1.00 93.12 95 SER A CA 1
ATOM 725 C C . SER A 1 95 ? 4.223 6.782 -11.155 1.00 93.12 95 SER A C 1
ATOM 727 O O . SER A 1 95 ? 4.692 7.919 -11.092 1.00 93.12 95 SER A O 1
ATOM 729 N N . LEU A 1 96 ? 4.902 5.721 -10.706 1.00 92.88 96 LEU A N 1
ATOM 730 C CA . LEU A 1 96 ? 6.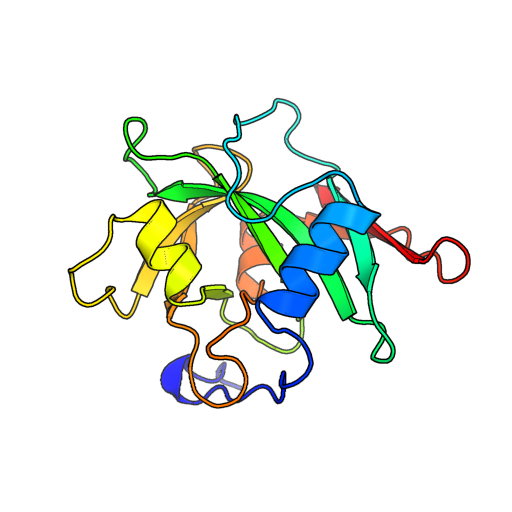213 5.800 -10.047 1.00 92.88 96 LEU A CA 1
ATOM 731 C C . LEU A 1 96 ? 7.397 5.741 -11.028 1.00 92.88 96 LEU A C 1
ATOM 733 O O . LEU A 1 96 ? 8.464 6.297 -10.745 1.00 92.88 96 LEU A O 1
ATOM 737 N N . PHE A 1 97 ? 7.238 5.054 -12.161 1.00 90.25 97 PHE A N 1
ATOM 738 C CA . PHE A 1 97 ? 8.317 4.763 -13.114 1.00 90.25 97 PHE A CA 1
ATOM 739 C C . PHE A 1 97 ? 8.127 5.408 -14.494 1.00 90.25 97 PHE A C 1
ATOM 741 O O . PHE A 1 97 ? 9.101 5.481 -15.247 1.00 90.25 97 PHE A O 1
ATOM 748 N N . GLY A 1 98 ? 6.938 5.938 -14.787 1.00 86.00 98 GLY A N 1
ATOM 749 C CA . GLY A 1 98 ? 6.532 6.405 -16.110 1.00 86.00 98 GLY A CA 1
ATOM 750 C C . GLY A 1 98 ? 5.931 5.275 -16.950 1.00 86.00 98 GLY A C 1
ATOM 751 O O . GLY A 1 98 ? 6.373 4.130 -16.867 1.00 86.00 98 GLY A O 1
ATOM 752 N N . SER A 1 99 ? 4.939 5.612 -17.775 1.00 80.69 99 SER A N 1
ATOM 753 C CA . SER A 1 99 ? 4.243 4.657 -18.639 1.00 80.69 99 SER A CA 1
ATOM 754 C C . SER A 1 99 ? 5.109 4.175 -19.811 1.00 80.69 99 SER A C 1
ATOM 756 O O . SER A 1 99 ? 6.011 4.873 -20.282 1.00 80.69 99 SER A O 1
ATOM 758 N N . GLY A 1 100 ? 4.808 2.975 -20.317 1.00 66.75 100 GLY A N 1
ATOM 759 C CA . GLY A 1 100 ? 5.343 2.471 -21.590 1.00 66.75 100 GLY A CA 1
ATOM 760 C C . GLY A 1 100 ? 6.575 1.565 -21.500 1.00 66.75 100 GLY A C 1
ATOM 761 O O . GLY A 1 100 ? 7.079 1.139 -22.537 1.00 66.75 100 GLY A O 1
ATOM 762 N N . ASN A 1 101 ? 7.039 1.222 -20.296 1.00 65.25 101 ASN A N 1
ATOM 763 C CA . ASN A 1 101 ? 8.025 0.159 -20.088 1.00 65.25 101 ASN A CA 1
ATOM 764 C C . ASN A 1 101 ? 7.370 -1.014 -19.362 1.00 65.25 101 ASN A C 1
ATOM 766 O O . ASN A 1 101 ? 6.548 -0.794 -18.479 1.00 65.25 101 ASN A O 1
ATOM 770 N N . ALA A 1 102 ? 7.769 -2.248 -19.683 1.00 71.06 102 ALA A N 1
ATOM 771 C CA . ALA A 1 102 ? 7.357 -3.403 -18.890 1.00 71.06 102 ALA A CA 1
ATOM 772 C C . ALA A 1 102 ? 7.810 -3.186 -17.431 1.00 71.06 102 ALA A C 1
ATOM 774 O O . ALA A 1 102 ? 9.019 -3.023 -17.204 1.00 71.06 102 ALA A O 1
ATOM 775 N N . PRO A 1 103 ? 6.887 -3.133 -16.453 1.00 71.75 103 PRO A N 1
ATOM 776 C CA . PRO A 1 103 ? 7.258 -2.869 -15.075 1.00 71.75 103 PRO A CA 1
ATOM 777 C C . PRO A 1 103 ? 8.181 -3.990 -14.576 1.00 71.75 103 PRO A C 1
ATOM 779 O O . PRO A 1 103 ? 7.935 -5.167 -14.862 1.00 71.75 103 PRO A O 1
ATOM 782 N N . PRO A 1 104 ? 9.261 -3.666 -13.842 1.00 81.38 104 PRO A N 1
ATOM 783 C CA . PRO A 1 104 ? 10.098 -4.693 -13.241 1.00 81.38 104 PRO A CA 1
ATOM 784 C C . PRO A 1 104 ? 9.247 -5.570 -12.320 1.00 81.38 104 PRO A C 1
ATOM 786 O O . PRO A 1 104 ? 8.402 -5.055 -11.589 1.00 81.38 104 PRO A O 1
ATOM 789 N N . SER A 1 105 ? 9.508 -6.878 -12.297 1.00 84.25 105 SER A N 1
ATOM 790 C CA . SER A 1 105 ? 8.784 -7.798 -11.409 1.00 84.25 105 SER A CA 1
ATOM 791 C C . SER A 1 105 ? 8.992 -7.479 -9.926 1.00 84.25 105 SER A C 1
ATOM 793 O O . SER A 1 105 ? 8.127 -7.789 -9.113 1.00 84.25 105 SER A O 1
ATOM 795 N N . ILE A 1 106 ? 10.136 -6.871 -9.587 1.00 93.25 106 ILE A N 1
ATOM 796 C CA . ILE A 1 106 ? 10.518 -6.445 -8.239 1.00 93.25 106 ILE A CA 1
ATOM 797 C C . ILE A 1 106 ? 11.073 -5.022 -8.309 1.00 93.25 106 ILE A C 1
ATOM 799 O O . ILE A 1 106 ? 11.953 -4.722 -9.122 1.00 93.25 106 ILE A O 1
ATOM 803 N N . VAL A 1 107 ? 10.596 -4.152 -7.425 1.00 95.00 107 VAL A N 1
ATOM 804 C CA . VAL A 1 107 ? 11.045 -2.764 -7.289 1.00 95.00 107 VAL A CA 1
ATOM 805 C C . VAL A 1 107 ? 11.268 -2.387 -5.831 1.00 95.00 107 VAL A C 1
ATOM 807 O O . VAL A 1 107 ? 10.771 -3.036 -4.921 1.00 95.00 107 VAL A O 1
ATOM 810 N N . HIS A 1 108 ? 12.023 -1.311 -5.614 1.00 96.75 108 HIS A N 1
ATOM 811 C CA . HIS A 1 108 ? 12.282 -0.760 -4.287 1.00 96.75 108 HIS A CA 1
ATOM 812 C C . HIS A 1 108 ? 11.641 0.621 -4.171 1.00 96.75 108 HIS A C 1
ATOM 814 O O . HIS A 1 108 ? 11.980 1.531 -4.940 1.00 96.75 108 HIS A O 1
ATOM 820 N N . ILE A 1 109 ? 10.740 0.779 -3.207 1.00 97.88 109 ILE A N 1
ATOM 821 C CA . ILE A 1 109 ? 9.956 1.993 -2.982 1.00 97.88 109 ILE A CA 1
ATOM 822 C C . ILE A 1 109 ? 10.285 2.558 -1.605 1.00 97.88 109 ILE A C 1
ATOM 824 O O . ILE A 1 109 ? 10.297 1.835 -0.619 1.00 97.88 109 ILE A O 1
ATOM 828 N N . ALA A 1 110 ? 10.566 3.855 -1.540 1.00 98.06 110 ALA A N 1
ATOM 829 C CA . ALA A 1 110 ? 10.606 4.594 -0.289 1.00 98.06 110 ALA A CA 1
ATOM 830 C C . ALA A 1 110 ? 9.165 4.899 0.145 1.00 98.06 110 ALA A C 1
ATOM 832 O O . ALA A 1 110 ? 8.434 5.553 -0.605 1.00 98.06 110 ALA A O 1
ATOM 833 N N . ILE A 1 111 ? 8.761 4.410 1.318 1.00 98.31 111 ILE A N 1
ATOM 834 C CA . ILE A 1 111 ? 7.408 4.573 1.863 1.00 98.31 111 ILE A CA 1
ATOM 835 C C . ILE A 1 111 ? 7.461 5.478 3.095 1.00 98.31 111 ILE A C 1
ATOM 837 O O . ILE A 1 111 ? 8.216 5.217 4.026 1.00 98.31 111 ILE A O 1
ATOM 841 N N . GLN A 1 112 ? 6.635 6.528 3.099 1.00 97.75 112 GLN A N 1
ATOM 842 C CA . GLN A 1 112 ? 6.461 7.563 4.133 1.00 97.75 112 GLN A CA 1
ATOM 843 C C . GLN A 1 112 ? 7.687 8.419 4.487 1.00 97.75 112 GLN A C 1
ATOM 845 O O . GLN A 1 112 ? 7.538 9.584 4.854 1.00 97.75 112 GLN A O 1
ATOM 850 N N . ASN A 1 113 ? 8.896 7.901 4.312 1.00 94.75 113 ASN A N 1
ATOM 851 C CA . ASN A 1 113 ? 10.139 8.639 4.443 1.00 94.75 113 ASN A CA 1
ATOM 852 C C . ASN A 1 113 ? 11.166 8.124 3.410 1.00 94.75 113 ASN A C 1
ATOM 854 O O . ASN A 1 113 ? 11.057 6.991 2.932 1.00 94.75 113 ASN A O 1
ATOM 858 N N . PRO A 1 114 ? 12.181 8.929 3.045 1.00 95.62 114 PRO A N 1
ATOM 859 C CA . PRO A 1 114 ? 13.114 8.580 1.971 1.00 95.62 114 PRO A CA 1
ATOM 860 C C . PRO A 1 114 ? 14.055 7.410 2.310 1.00 95.62 114 PRO A C 1
ATOM 862 O O . PRO A 1 114 ? 14.724 6.892 1.413 1.00 95.62 114 PRO A O 1
ATOM 865 N N . THR A 1 115 ? 14.139 7.011 3.582 1.00 94.94 115 THR A N 1
ATOM 866 C CA . THR A 1 115 ? 15.049 5.967 4.080 1.00 94.94 115 THR A CA 1
ATOM 867 C C . THR A 1 115 ? 14.377 4.610 4.300 1.00 94.94 115 THR A C 1
ATOM 869 O O . THR A 1 115 ? 15.070 3.597 4.285 1.00 94.94 115 THR A O 1
ATOM 872 N N . SER A 1 116 ? 13.052 4.563 4.433 1.00 96.38 116 SER A N 1
ATOM 873 C CA . SER A 1 116 ? 12.259 3.342 4.588 1.00 96.38 116 SER A CA 1
ATOM 874 C C . SER A 1 116 ? 12.010 2.696 3.233 1.00 96.38 116 SER A C 1
ATOM 876 O O . SER A 1 116 ? 11.000 2.937 2.573 1.00 96.38 116 SER A O 1
ATOM 878 N N . VAL A 1 117 ? 12.986 1.905 2.795 1.00 97.69 117 VAL A N 1
ATOM 879 C CA . VAL A 1 117 ? 12.976 1.240 1.492 1.00 97.69 117 VAL A CA 1
ATOM 880 C C . VAL A 1 117 ? 12.338 -0.139 1.603 1.00 97.69 117 VAL A C 1
ATOM 882 O O . VAL A 1 117 ? 12.884 -1.027 2.249 1.00 97.69 117 VAL A O 1
ATOM 885 N N . ILE A 1 118 ? 11.226 -0.319 0.900 1.00 98.25 118 ILE A N 1
ATOM 886 C CA . ILE A 1 118 ? 10.422 -1.537 0.876 1.00 98.25 118 ILE A CA 1
ATOM 887 C C . ILE A 1 118 ? 10.535 -2.201 -0.494 1.00 98.25 118 ILE A C 1
ATOM 889 O O . ILE A 1 118 ? 10.440 -1.540 -1.533 1.00 98.25 118 ILE A O 1
ATOM 893 N N . GLU A 1 119 ? 10.755 -3.513 -0.494 1.00 97.56 119 GLU A N 1
ATOM 894 C CA . GLU A 1 119 ? 10.678 -4.334 -1.699 1.00 97.56 119 GLU A CA 1
ATOM 895 C C . GLU A 1 119 ? 9.208 -4.601 -2.047 1.00 97.56 119 GLU A C 1
ATOM 897 O O . GLU A 1 119 ? 8.445 -5.120 -1.229 1.00 97.56 119 GLU A O 1
ATOM 902 N N . CYS A 1 120 ? 8.821 -4.261 -3.272 1.00 97.88 120 CYS A N 1
ATOM 903 C CA . CYS A 1 120 ? 7.477 -4.466 -3.790 1.00 97.88 120 CYS A CA 1
ATOM 904 C C . CYS A 1 120 ? 7.519 -5.313 -5.060 1.00 97.88 120 CYS A C 1
ATOM 906 O O . CYS A 1 120 ? 8.397 -5.145 -5.907 1.00 97.88 120 CYS A O 1
ATOM 908 N N . ASN A 1 121 ? 6.530 -6.185 -5.211 1.00 97.00 121 ASN A N 1
ATOM 909 C CA . ASN A 1 121 ? 6.328 -7.021 -6.388 1.00 97.00 121 ASN A CA 1
ATOM 910 C C . ASN A 1 121 ? 5.201 -6.448 -7.255 1.00 97.00 121 ASN A C 1
ATOM 912 O O . ASN A 1 121 ? 4.360 -5.697 -6.764 1.00 97.00 121 ASN A O 1
ATOM 916 N N . LEU A 1 122 ? 5.148 -6.816 -8.532 1.00 95.81 122 LEU A N 1
ATOM 917 C CA . LEU A 1 122 ? 3.978 -6.515 -9.361 1.00 95.81 122 LEU A CA 1
ATOM 918 C C . LEU A 1 122 ? 2.778 -7.358 -8.898 1.00 95.81 122 LEU A C 1
ATOM 920 O O . LEU A 1 122 ? 2.895 -8.576 -8.751 1.00 95.81 122 LEU A O 1
ATOM 924 N N . SER A 1 123 ? 1.632 -6.718 -8.676 1.00 95.19 123 SER A N 1
ATOM 925 C CA . SER A 1 123 ? 0.365 -7.398 -8.405 1.00 95.19 123 SER A CA 1
ATOM 926 C C . SER A 1 123 ? -0.089 -8.216 -9.614 1.00 95.19 123 SER A C 1
ATOM 928 O O . SER A 1 123 ? 0.111 -7.819 -10.760 1.00 95.19 123 SER A O 1
ATOM 930 N N . HIS A 1 124 ? -0.727 -9.361 -9.377 1.00 93.81 124 HIS A N 1
ATOM 931 C CA . HIS A 1 124 ? -1.126 -10.280 -10.444 1.00 93.81 124 HIS A CA 1
ATOM 932 C C . HIS A 1 124 ? -2.393 -11.064 -10.077 1.00 93.81 124 HIS A C 1
ATOM 934 O O . HIS A 1 124 ? -2.984 -10.848 -9.021 1.00 93.81 124 HIS A O 1
ATOM 940 N N . SER A 1 125 ? -2.832 -11.973 -10.954 1.00 93.31 125 SER A N 1
ATOM 941 C CA . SER A 1 125 ? -3.978 -12.865 -10.706 1.00 93.31 125 SER A CA 1
ATOM 942 C C . SER A 1 125 ? -5.227 -12.102 -10.214 1.00 93.31 125 SER A C 1
ATOM 944 O O . SER A 1 125 ? -5.611 -11.103 -10.824 1.00 93.31 125 SER A O 1
ATOM 946 N N . HIS A 1 126 ? -5.859 -12.536 -9.116 1.00 93.69 126 HIS A N 1
ATOM 947 C CA . HIS A 1 126 ? -7.107 -11.967 -8.592 1.00 93.69 126 HIS A CA 1
ATOM 948 C C . HIS A 1 126 ? -6.939 -10.654 -7.810 1.00 93.69 126 HIS A C 1
ATOM 950 O O . HIS A 1 126 ? -7.900 -10.180 -7.206 1.00 93.69 126 HIS A O 1
ATOM 956 N N . PHE A 1 127 ? -5.742 -10.063 -7.814 1.00 93.81 127 PHE A N 1
ATOM 957 C CA . PHE A 1 127 ? -5.450 -8.795 -7.146 1.00 93.81 127 PHE A CA 1
ATOM 958 C C . PHE A 1 127 ? -4.606 -7.845 -8.007 1.00 93.81 127 PHE A C 1
ATOM 960 O O . PHE A 1 127 ? -4.026 -6.897 -7.487 1.00 93.81 127 PHE A O 1
ATOM 967 N N . ALA A 1 128 ? -4.556 -8.053 -9.328 1.00 93.50 128 ALA A N 1
ATOM 968 C CA . ALA A 1 128 ? -3.737 -7.259 -10.253 1.00 93.50 128 ALA A CA 1
ATOM 969 C C . ALA A 1 128 ? -3.989 -5.735 -10.183 1.00 93.50 128 ALA A C 1
ATOM 971 O O . ALA A 1 128 ? -3.096 -4.945 -10.478 1.00 93.50 128 ALA A O 1
ATOM 972 N N . GLN A 1 129 ? -5.190 -5.323 -9.763 1.00 92.62 129 GLN A N 1
ATOM 973 C CA . GLN A 1 129 ? -5.583 -3.917 -9.616 1.00 92.62 129 GLN A CA 1
ATOM 974 C C . GLN A 1 129 ? -5.384 -3.354 -8.201 1.00 92.62 129 GLN A C 1
ATOM 976 O O . GLN A 1 129 ? -5.592 -2.162 -7.984 1.00 92.62 129 GLN A O 1
ATOM 981 N N . ALA A 1 130 ? -4.986 -4.179 -7.234 1.00 95.25 130 ALA A N 1
ATOM 982 C CA . ALA A 1 130 ? -4.838 -3.781 -5.843 1.00 95.25 130 ALA A CA 1
ATOM 983 C C . ALA A 1 130 ? -3.362 -3.603 -5.472 1.00 95.25 130 ALA A C 1
ATOM 985 O O . ALA A 1 130 ? -2.518 -4.432 -5.816 1.00 95.25 130 ALA A O 1
ATOM 986 N N . ASN A 1 131 ? -3.056 -2.559 -4.702 1.00 97.69 131 ASN A N 1
ATOM 987 C CA . ASN A 1 131 ? -1.804 -2.501 -3.952 1.00 97.69 131 ASN A CA 1
ATOM 988 C C . ASN A 1 131 ? -2.006 -3.207 -2.607 1.00 97.69 131 ASN A C 1
ATOM 990 O O . ASN A 1 131 ? -2.997 -2.960 -1.915 1.00 97.69 131 ASN A O 1
ATOM 994 N N . VAL A 1 132 ? -1.063 -4.059 -2.221 1.00 98.00 132 VAL A N 1
ATOM 995 C CA . VAL A 1 132 ? -1.131 -4.857 -0.990 1.00 98.00 132 VAL A CA 1
ATOM 996 C C . VAL A 1 132 ? 0.097 -4.561 -0.147 1.00 98.00 132 VAL A C 1
ATOM 998 O O . VAL A 1 132 ? 1.218 -4.738 -0.614 1.00 98.00 132 VAL A O 1
ATOM 1001 N N . LEU A 1 133 ? -0.104 -4.115 1.089 1.00 98.50 133 LEU A N 1
ATOM 1002 C CA . LEU A 1 133 ? 0.948 -3.925 2.079 1.00 98.50 133 LEU A CA 1
ATOM 1003 C C . LEU A 1 133 ? 1.052 -5.192 2.928 1.00 98.50 133 LEU A C 1
ATOM 1005 O O . LEU A 1 133 ? 0.205 -5.441 3.789 1.00 98.50 133 LEU A O 1
ATOM 1009 N N . GLY A 1 134 ? 2.077 -5.994 2.646 1.00 97.75 134 GLY A N 1
ATOM 1010 C CA . GLY A 1 134 ? 2.306 -7.263 3.324 1.00 97.75 134 GLY A CA 1
ATOM 1011 C C . GLY A 1 134 ? 2.973 -7.114 4.690 1.00 97.75 134 GLY A C 1
ATOM 1012 O O . GLY A 1 134 ? 3.519 -6.066 5.045 1.00 97.75 134 GLY A O 1
ATOM 1013 N N . MET A 1 135 ? 3.001 -8.217 5.436 1.00 97.00 135 MET A N 1
ATOM 1014 C CA . MET A 1 135 ? 3.565 -8.297 6.782 1.00 97.00 135 MET A CA 1
ATOM 1015 C C . MET A 1 135 ? 5.041 -7.890 6.837 1.00 97.00 135 MET A C 1
ATOM 1017 O O . MET A 1 135 ? 5.441 -7.198 7.772 1.00 97.00 135 MET A O 1
ATOM 1021 N N . LYS A 1 136 ? 5.859 -8.252 5.835 1.00 97.00 136 LYS A N 1
ATOM 1022 C CA . LYS A 1 136 ? 7.272 -7.850 5.821 1.00 97.00 136 LYS A CA 1
ATOM 1023 C C . LYS A 1 136 ? 7.426 -6.328 5.784 1.00 97.00 136 LYS A C 1
ATOM 1025 O O . LYS A 1 136 ? 8.273 -5.802 6.492 1.00 97.00 136 LYS A O 1
ATOM 1030 N N . ALA A 1 137 ? 6.593 -5.620 5.022 1.00 98.19 137 ALA A N 1
ATOM 1031 C CA . ALA A 1 137 ? 6.666 -4.164 4.967 1.00 98.19 137 ALA A CA 1
ATOM 1032 C C . ALA A 1 137 ? 6.238 -3.507 6.282 1.00 98.19 137 ALA A C 1
ATOM 1034 O O . ALA A 1 137 ? 6.851 -2.525 6.674 1.00 98.19 137 ALA A O 1
ATOM 1035 N N . LEU A 1 138 ? 5.240 -4.051 6.988 1.00 98.25 138 LEU A N 1
ATOM 1036 C CA . LEU A 1 138 ? 4.876 -3.558 8.323 1.00 98.25 138 LEU A CA 1
ATOM 1037 C C . LEU A 1 138 ? 6.046 -3.685 9.313 1.00 98.25 138 LEU A C 1
ATOM 1039 O O . LEU A 1 138 ? 6.289 -2.767 10.091 1.00 98.25 138 LEU A O 1
ATOM 1043 N N . LEU A 1 139 ? 6.788 -4.796 9.246 1.00 97.56 139 LEU A N 1
ATOM 1044 C CA . LEU A 1 139 ? 7.981 -5.021 10.068 1.00 97.56 139 LEU A CA 1
ATOM 1045 C C . LEU A 1 139 ? 9.145 -4.107 9.664 1.00 97.56 139 LEU A C 1
ATOM 1047 O O . LEU A 1 139 ? 9.752 -3.494 10.530 1.00 97.56 139 LEU A O 1
ATOM 1051 N N . ASP A 1 140 ? 9.434 -3.988 8.366 1.00 97.56 140 ASP A N 1
ATOM 1052 C CA . ASP A 1 140 ? 10.507 -3.128 7.845 1.00 97.56 140 ASP A CA 1
ATOM 1053 C C . ASP A 1 140 ? 10.237 -1.630 8.109 1.00 97.56 140 ASP A C 1
ATOM 1055 O O . ASP A 1 140 ? 11.171 -0.834 8.187 1.00 97.56 140 ASP A O 1
ATOM 1059 N N . LEU A 1 141 ? 8.962 -1.237 8.213 1.00 97.69 141 LEU A N 1
ATOM 1060 C CA . LEU A 1 141 ? 8.532 0.110 8.599 1.00 97.69 141 LEU A CA 1
ATOM 1061 C C . LEU A 1 141 ? 8.499 0.320 10.119 1.00 97.69 141 LEU A C 1
ATOM 1063 O O . LEU A 1 141 ? 8.287 1.452 10.540 1.00 97.69 141 LEU A O 1
ATOM 1067 N N . GLU A 1 142 ? 8.694 -0.737 10.914 1.00 97.44 142 GLU A N 1
ATOM 1068 C CA . GLU A 1 142 ? 8.615 -0.717 12.380 1.00 97.44 142 GLU A CA 1
ATOM 1069 C C . GLU A 1 142 ? 7.272 -0.169 12.891 1.00 97.44 142 GLU A C 1
ATOM 1071 O O . GLU A 1 142 ? 7.224 0.646 13.809 1.00 97.44 142 GLU A O 1
ATOM 1076 N N . VAL A 1 143 ? 6.158 -0.614 12.293 1.00 98.19 143 VAL A N 1
ATOM 1077 C CA . VAL A 1 143 ? 4.808 -0.152 12.660 1.00 98.19 143 VAL A CA 1
ATOM 1078 C C . VAL A 1 143 ? 3.898 -1.255 13.199 1.00 98.19 143 VAL A C 1
ATOM 1080 O O . VAL A 1 143 ? 4.045 -2.440 12.891 1.00 98.19 143 VAL A O 1
ATOM 1083 N N . SER A 1 144 ? 2.921 -0.859 14.009 1.00 97.94 144 SER A N 1
ATOM 1084 C CA . SER A 1 144 ? 1.818 -1.673 14.523 1.00 97.94 144 SER A CA 1
ATOM 1085 C C . SER A 1 144 ? 0.476 -1.189 13.958 1.00 97.94 144 SER A C 1
ATOM 1087 O O . SER A 1 144 ? 0.298 -0.012 13.641 1.00 97.94 144 SER A O 1
ATOM 1089 N N . ILE A 1 145 ? -0.490 -2.106 13.830 1.00 98.31 145 ILE A N 1
ATOM 1090 C CA . ILE A 1 145 ? -1.891 -1.762 13.550 1.00 98.31 145 ILE A CA 1
ATOM 1091 C C . ILE A 1 145 ? -2.576 -1.498 14.889 1.00 98.31 145 ILE A C 1
ATOM 1093 O O . ILE A 1 145 ? -2.721 -2.411 15.701 1.00 98.31 145 ILE A O 1
ATOM 1097 N N . GLU A 1 146 ? -3.039 -0.271 15.105 1.00 98.12 146 GLU A N 1
ATOM 1098 C CA . GLU A 1 146 ? -3.641 0.149 16.370 1.00 98.12 146 GLU A CA 1
ATOM 1099 C C . GLU A 1 146 ? -4.989 0.841 16.190 1.00 98.12 146 GLU A C 1
ATOM 1101 O O . GLU A 1 146 ? -5.350 1.319 15.111 1.00 98.12 146 GLU A O 1
ATOM 1106 N N . GLY A 1 147 ? -5.744 0.908 17.291 1.00 96.38 147 GLY A N 1
ATOM 1107 C CA . GLY A 1 147 ? -6.942 1.739 17.380 1.00 96.38 147 GLY A CA 1
ATOM 1108 C C . GLY A 1 147 ? -8.050 1.351 16.402 1.00 96.38 147 GLY A C 1
ATOM 1109 O O . GLY A 1 147 ? -8.752 2.237 15.924 1.00 96.38 147 GLY A O 1
ATOM 1110 N N . ILE A 1 148 ? -8.206 0.057 16.091 1.00 97.81 148 ILE A N 1
ATOM 1111 C CA . ILE A 1 148 ? -9.304 -0.425 15.243 1.00 97.81 148 ILE A CA 1
ATOM 1112 C C . ILE A 1 148 ? -10.637 -0.042 15.893 1.00 97.81 148 ILE A C 1
ATOM 1114 O O . ILE A 1 148 ? -11.014 -0.569 16.941 1.00 97.81 148 ILE A O 1
ATOM 1118 N N . ASN A 1 149 ? -11.367 0.858 15.243 1.00 97.62 149 ASN A N 1
ATOM 1119 C CA . ASN A 1 149 ? -12.665 1.338 15.683 1.00 97.62 149 ASN A CA 1
ATOM 1120 C C . ASN A 1 149 ? -13.731 0.933 14.661 1.00 97.62 149 ASN A C 1
ATOM 1122 O O . ASN A 1 149 ? -13.883 1.544 13.605 1.00 97.62 149 ASN A O 1
ATOM 1126 N N . GLY A 1 150 ? -14.512 -0.097 14.991 1.00 95.62 150 GLY A N 1
ATOM 1127 C CA . GLY A 1 150 ? -15.566 -0.599 14.107 1.00 95.62 150 GLY A CA 1
ATOM 1128 C C . GLY A 1 150 ? -16.731 0.374 13.888 1.00 95.62 150 GLY A C 1
ATOM 1129 O O . GLY A 1 150 ? -17.416 0.262 12.871 1.00 95.62 150 GLY A O 1
ATOM 1130 N N . LYS A 1 151 ? -16.951 1.324 14.812 1.00 96.06 151 LYS A N 1
ATOM 1131 C CA . LYS A 1 151 ? -18.016 2.334 14.715 1.00 96.06 151 LYS A CA 1
ATOM 1132 C C . LYS A 1 151 ? -17.616 3.466 13.778 1.00 96.06 151 LYS A C 1
ATOM 1134 O O . LYS A 1 151 ? -18.406 3.857 12.929 1.00 96.06 151 LYS A O 1
ATOM 1139 N N . GLU A 1 152 ? -16.399 3.971 13.938 1.00 96.44 152 GLU A N 1
ATOM 1140 C CA . GLU A 1 152 ? -15.848 5.030 13.084 1.00 96.44 152 GLU A CA 1
ATOM 1141 C C . GLU A 1 152 ? -15.297 4.487 11.765 1.00 96.44 152 GLU A C 1
ATOM 1143 O O . GLU A 1 152 ? -15.051 5.262 10.850 1.00 96.44 152 GLU A O 1
ATOM 1148 N N . LYS A 1 153 ? -15.144 3.160 11.652 1.00 97.56 153 LYS A N 1
ATOM 1149 C CA . LYS A 1 153 ? -14.535 2.481 10.503 1.00 97.56 153 LYS A CA 1
ATOM 1150 C C . LYS A 1 153 ? -13.119 2.995 10.240 1.00 97.56 153 LYS A C 1
ATOM 1152 O O . LYS A 1 153 ? -12.740 3.248 9.102 1.00 97.56 153 LYS A O 1
ATOM 1157 N N . THR A 1 154 ? -12.323 3.105 11.299 1.00 98.12 154 THR A N 1
ATOM 1158 C CA . THR A 1 154 ? -10.952 3.632 11.260 1.00 98.12 154 THR A CA 1
ATOM 1159 C C . THR A 1 154 ? -9.964 2.703 11.956 1.00 98.12 154 THR A C 1
ATOM 1161 O O . THR A 1 154 ? -10.337 1.846 12.759 1.00 98.12 154 THR A O 1
ATOM 1164 N N . PHE A 1 155 ? -8.687 2.875 11.625 1.00 98.62 155 PHE A N 1
ATOM 1165 C CA . PHE A 1 155 ? -7.539 2.310 12.335 1.00 98.62 155 PHE A CA 1
ATOM 1166 C C . PHE A 1 155 ? -6.315 3.206 12.098 1.00 98.62 155 PHE A C 1
ATOM 1168 O O . PHE A 1 155 ? -6.401 4.190 11.357 1.00 98.62 155 PHE A O 1
ATOM 1175 N N . LYS A 1 156 ? -5.172 2.890 12.708 1.00 98.56 156 LYS A N 1
ATOM 1176 C CA . LYS A 1 156 ? -3.908 3.600 12.470 1.00 98.56 156 LYS A CA 1
ATOM 1177 C C . LYS A 1 156 ? -2.744 2.636 12.286 1.00 98.56 156 LYS A C 1
ATOM 1179 O O . LYS A 1 156 ? -2.745 1.559 12.877 1.00 98.56 156 LYS A O 1
ATOM 1184 N N . LEU A 1 157 ? -1.748 3.060 11.508 1.00 98.50 157 LEU A N 1
ATOM 1185 C CA . LEU A 1 157 ? -0.383 2.549 11.628 1.00 98.50 157 LEU A CA 1
ATOM 1186 C C . LEU A 1 157 ? 0.424 3.498 12.512 1.00 98.50 157 LEU A C 1
ATOM 1188 O O . LEU A 1 157 ? 0.422 4.709 12.273 1.00 98.50 157 LEU A O 1
ATOM 1192 N N . VAL A 1 158 ? 1.079 2.952 13.532 1.00 98.19 158 VAL A N 1
ATOM 1193 C CA . VAL A 1 158 ? 1.832 3.694 14.553 1.00 98.19 158 VAL A CA 1
ATOM 1194 C C . VAL A 1 158 ? 3.231 3.095 14.653 1.00 98.19 158 VAL A C 1
ATOM 1196 O O . VAL A 1 158 ? 3.362 1.883 14.532 1.00 98.19 158 VAL A O 1
ATOM 1199 N N . ASN A 1 159 ? 4.263 3.920 14.842 1.00 95.69 159 ASN A N 1
ATOM 1200 C CA . ASN A 1 159 ? 5.613 3.412 15.106 1.00 95.69 159 ASN A CA 1
ATOM 1201 C C . ASN A 1 159 ? 5.637 2.596 16.405 1.00 95.69 159 ASN A C 1
ATOM 1203 O O . ASN A 1 159 ? 4.991 2.990 17.380 1.00 95.69 159 ASN A O 1
ATOM 1207 N N . GLN A 1 160 ? 6.390 1.498 16.390 1.00 88.06 160 GLN A N 1
ATOM 1208 C CA . GLN A 1 160 ? 6.678 0.665 17.560 1.00 88.06 160 GLN A CA 1
ATOM 1209 C C . GLN A 1 160 ? 7.640 1.348 18.541 1.00 88.06 160 GLN A C 1
ATOM 1211 O O . GLN A 1 160 ? 8.432 2.221 18.115 1.00 88.06 160 GLN A O 1
#